Protein AF-A0A4Z0F6N2-F1 (afdb_monomer)

Foldseek 3Di:
DDPVVLVVLLVVLLVLLVVLVPDDLVVLVVSLVVSLVSLVVVLVVVLVVVVWDKDWDQADPVQRGIWIDTHPWIKHAAPCCRSSDPSNSVVLPPCLVVDDSNQSSCSSNRIHTDDDDD

Sequence (118 aa):
MTEEQRISSIKFLCNLIETISCISADDQRFYSDHIVSLADDQVIQYVNDEGIEGEVMMYSPRSHGRVIRIGDVEYGQDGKYNMRTEKGRENILGGIFEIPYIDALMRIGGFSRLPLLA

Radius of gyration: 14.15 Å; Cα contacts (8 Å, |Δi|>4): 148; chains: 1; bounding box: 40×38×33 Å

Nearest PDB structures (foldseek):
  8g9j-assembly1_A  TM=5.471E-01  e=4.511E+00  synthetic construct
  8ro0-assembly1_TF  TM=4.145E-01  e=4.256E+00  Caenorhabditis elegans
  8e9g-assembly1_M  TM=2.661E-01  e=8.088E+00  Mycolicibacterium smegmatis MC2 155

Solvent-accessible surface area (backbone atoms only — not comparable to full-atom values): 6598 Å² total; per-residue (Å²): 131,56,70,67,56,53,53,50,51,51,51,54,54,49,52,51,59,58,54,43,72,77,54,55,75,72,57,31,50,58,50,36,59,50,53,27,50,57,31,50,54,50,50,54,48,50,33,61,73,70,71,48,60,74,48,81,40,80,67,32,90,89,71,77,30,47,32,42,32,51,63,97,44,44,28,31,70,34,82,66,22,32,59,85,37,71,69,13,41,53,54,39,62,59,65,38,87,80,46,57,72,66,60,37,36,40,22,56,58,21,27,38,79,52,79,81,86,128

Structure (mmCIF, N/CA/C/O backbone):
data_AF-A0A4Z0F6N2-F1
#
_entry.id   AF-A0A4Z0F6N2-F1
#
loop_
_atom_site.group_PDB
_atom_site.id
_atom_site.type_symbol
_atom_site.label_atom_id
_atom_site.label_alt_id
_atom_site.label_comp_id
_atom_site.label_asym_id
_atom_site.label_entity_id
_atom_site.label_seq_id
_atom_site.pdbx_PDB_in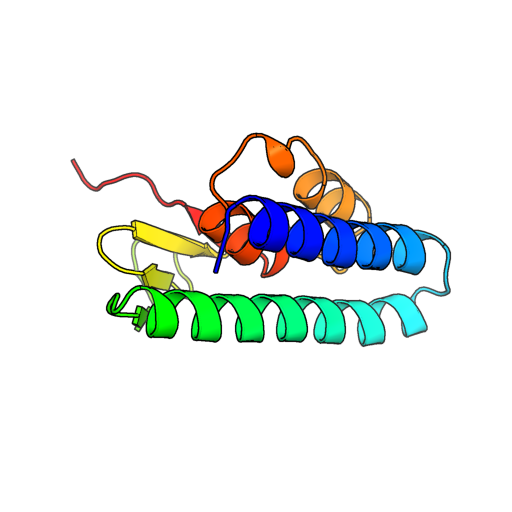s_code
_atom_site.Cartn_x
_atom_site.Cartn_y
_atom_site.Cartn_z
_atom_site.occupancy
_atom_site.B_iso_or_equiv
_atom_site.auth_seq_id
_atom_site.auth_comp_id
_atom_site.auth_asym_id
_atom_site.auth_atom_id
_atom_site.pdbx_PDB_model_num
ATOM 1 N N . MET A 1 1 ? -3.122 10.754 14.614 1.00 80.44 1 MET A N 1
ATOM 2 C CA . MET A 1 1 ? -2.651 11.558 13.452 1.00 80.44 1 MET A CA 1
ATOM 3 C C . MET A 1 1 ? -3.819 12.263 12.746 1.00 80.44 1 MET A C 1
ATOM 5 O O . MET A 1 1 ? -4.876 11.655 12.631 1.00 80.44 1 MET A O 1
ATOM 9 N N . THR A 1 2 ? -3.672 13.515 12.287 1.00 89.12 2 THR A N 1
ATOM 10 C CA . THR A 1 2 ? -4.734 14.236 11.543 1.00 89.12 2 THR A CA 1
ATOM 11 C C . THR A 1 2 ? -4.853 13.755 10.091 1.00 89.12 2 THR A C 1
ATOM 13 O O . THR A 1 2 ? -3.941 13.124 9.557 1.00 89.12 2 THR A O 1
ATOM 16 N N . GLU A 1 3 ? -5.969 14.061 9.425 1.00 88.19 3 GLU A N 1
ATOM 17 C CA . GLU A 1 3 ? -6.174 13.733 8.005 1.00 88.19 3 GLU A CA 1
ATOM 18 C C . GLU A 1 3 ? -5.140 14.410 7.090 1.00 88.19 3 GLU A C 1
ATOM 20 O O . GLU A 1 3 ? -4.574 13.769 6.208 1.00 88.19 3 GLU A O 1
ATOM 25 N N . GLU A 1 4 ? -4.800 15.672 7.355 1.00 91.94 4 GLU A N 1
ATOM 26 C CA . GLU A 1 4 ? -3.755 16.390 6.615 1.00 91.94 4 GLU A CA 1
ATOM 27 C C . GLU A 1 4 ? -2.382 15.725 6.762 1.00 91.94 4 GLU A C 1
ATOM 29 O O . GLU A 1 4 ? -1.643 15.596 5.784 1.00 91.94 4 GLU A O 1
ATOM 34 N N . GLN A 1 5 ? -2.047 15.258 7.970 1.00 92.25 5 GLN A N 1
ATOM 35 C CA . GLN A 1 5 ? -0.807 14.524 8.225 1.00 92.25 5 GLN A CA 1
ATOM 36 C C . GLN A 1 5 ? -0.782 13.194 7.463 1.00 92.25 5 GLN A C 1
ATOM 38 O O . GLN A 1 5 ? 0.231 12.879 6.840 1.00 92.25 5 GLN A O 1
ATOM 43 N N . ARG A 1 6 ? -1.902 12.458 7.445 1.00 93.19 6 ARG A N 1
ATOM 44 C CA . ARG A 1 6 ? -2.064 11.215 6.670 1.00 93.19 6 ARG A CA 1
ATOM 45 C C . ARG A 1 6 ? -1.847 11.457 5.174 1.00 93.19 6 ARG A C 1
ATOM 47 O O . ARG A 1 6 ? -1.040 10.775 4.550 1.00 93.19 6 ARG A O 1
ATOM 54 N N . ILE A 1 7 ? -2.500 12.471 4.603 1.00 94.75 7 ILE A N 1
ATOM 55 C CA . ILE A 1 7 ? -2.335 12.836 3.186 1.00 94.75 7 ILE A CA 1
ATOM 56 C C . ILE A 1 7 ? -0.887 13.243 2.891 1.00 94.75 7 ILE A C 1
ATOM 58 O O . ILE A 1 7 ? 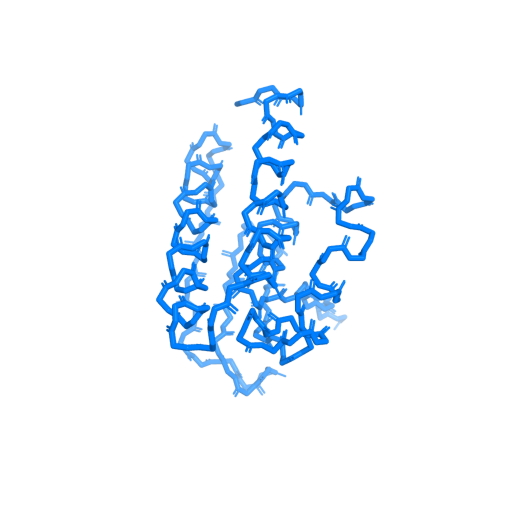-0.322 12.831 1.879 1.00 94.75 7 ILE A O 1
ATOM 62 N N . SER A 1 8 ? -0.280 14.048 3.766 1.00 96.25 8 SER A N 1
ATOM 63 C CA . SER A 1 8 ? 1.110 14.488 3.625 1.00 96.25 8 SER A CA 1
ATOM 64 C C . SER A 1 8 ? 2.086 13.309 3.627 1.00 96.25 8 SER A C 1
ATOM 66 O O . SER A 1 8 ? 2.990 13.261 2.792 1.00 96.25 8 SER A O 1
ATOM 68 N N . SER A 1 9 ? 1.875 12.315 4.497 1.00 96.62 9 SER A N 1
ATOM 69 C CA . SER A 1 9 ? 2.749 11.142 4.559 1.00 96.62 9 SER A CA 1
ATOM 70 C C . SER A 1 9 ? 2.615 10.257 3.311 1.00 96.62 9 SER A C 1
ATOM 72 O O . SER A 1 9 ? 3.634 9.834 2.764 1.00 96.62 9 SER A O 1
ATOM 74 N N . ILE A 1 10 ? 1.401 10.072 2.770 1.00 97.88 10 ILE A N 1
ATOM 75 C CA . ILE A 1 10 ? 1.216 9.369 1.486 1.00 97.88 10 ILE A CA 1
ATOM 76 C C . ILE A 1 10 ? 1.878 10.135 0.338 1.00 97.88 10 ILE A C 1
ATOM 78 O O . ILE A 1 10 ? 2.572 9.523 -0.470 1.00 97.88 10 ILE A O 1
ATOM 82 N N . LYS A 1 11 ? 1.737 11.467 0.276 1.00 98.00 11 LYS A N 1
ATOM 83 C CA . LYS A 1 11 ? 2.422 12.295 -0.736 1.00 98.00 11 LYS A CA 1
ATOM 84 C C . LYS A 1 11 ? 3.937 12.140 -0.667 1.00 98.00 11 LYS A C 1
ATOM 86 O O . LYS A 1 11 ? 4.580 11.994 -1.700 1.00 98.00 11 LYS A O 1
ATOM 91 N N . PHE A 1 12 ? 4.498 12.141 0.540 1.00 97.69 12 PHE A N 1
ATOM 92 C CA . PHE A 1 12 ? 5.923 11.912 0.742 1.00 97.69 12 PHE A CA 1
ATOM 93 C C . PHE A 1 12 ? 6.363 10.557 0.169 1.00 97.69 12 PHE A C 1
ATOM 95 O O . PHE A 1 12 ? 7.310 10.516 -0.614 1.00 97.69 12 PHE A O 1
ATOM 102 N N . LEU A 1 13 ? 5.648 9.471 0.480 1.00 97.88 13 LEU A N 1
ATOM 103 C CA . LEU A 1 13 ? 5.960 8.145 -0.061 1.00 97.88 13 LEU A CA 1
ATOM 104 C C . LEU A 1 13 ? 5.799 8.090 -1.589 1.00 97.88 13 LEU A C 1
ATOM 106 O O . LEU A 1 13 ? 6.663 7.540 -2.266 1.00 97.88 13 LEU A O 1
ATOM 110 N N . CYS A 1 14 ? 4.753 8.707 -2.149 1.00 97.50 14 CYS A N 1
ATOM 111 C CA . CYS A 1 14 ? 4.552 8.782 -3.601 1.00 97.50 14 CYS A CA 1
ATOM 112 C C . CYS A 1 14 ? 5.728 9.475 -4.300 1.00 97.50 14 CYS A C 1
ATOM 114 O O . CYS A 1 14 ? 6.264 8.937 -5.265 1.00 97.50 14 CYS A O 1
ATOM 116 N N . ASN A 1 15 ? 6.197 10.604 -3.761 1.00 97.12 15 ASN A N 1
ATOM 117 C CA . ASN A 1 15 ? 7.348 11.322 -4.310 1.00 97.12 15 ASN A CA 1
ATOM 118 C C . ASN A 1 15 ? 8.619 10.454 -4.314 1.00 97.12 15 ASN A C 1
ATOM 120 O O . ASN A 1 15 ? 9.417 10.528 -5.249 1.00 97.12 15 ASN A O 1
ATOM 124 N N . LEU A 1 16 ? 8.821 9.614 -3.290 1.00 96.38 16 LEU A N 1
ATOM 125 C CA . LEU A 1 16 ? 9.937 8.664 -3.272 1.00 96.38 16 LEU A CA 1
ATOM 126 C C . LEU A 1 16 ? 9.797 7.614 -4.384 1.00 96.38 16 LEU A C 1
ATOM 128 O O . LEU A 1 16 ? 10.768 7.351 -5.091 1.00 96.38 16 LEU A O 1
ATOM 132 N N . ILE A 1 17 ? 8.598 7.054 -4.577 1.00 95.75 17 ILE A N 1
ATOM 133 C CA . ILE A 1 17 ? 8.309 6.058 -5.628 1.00 95.75 17 ILE A CA 1
ATOM 134 C C . ILE A 1 17 ? 8.555 6.643 -7.029 1.00 95.75 17 ILE A C 1
ATOM 136 O O . ILE A 1 17 ? 9.148 5.992 -7.895 1.00 95.75 17 ILE A O 1
ATOM 140 N N . GLU A 1 18 ? 8.133 7.885 -7.255 1.00 94.56 18 GLU A N 1
ATOM 141 C CA . GLU A 1 18 ? 8.376 8.600 -8.510 1.00 94.56 18 GLU A CA 1
ATOM 142 C C . GLU A 1 18 ? 9.874 8.850 -8.724 1.00 94.56 18 GLU A C 1
ATOM 144 O O . GLU A 1 18 ? 10.401 8.584 -9.804 1.00 94.56 18 GLU A O 1
ATOM 149 N N . THR A 1 19 ? 10.592 9.267 -7.676 1.00 92.62 19 THR A N 1
ATOM 150 C CA . THR A 1 19 ? 12.033 9.557 -7.746 1.00 92.62 19 THR A CA 1
ATOM 151 C C . THR A 1 19 ? 12.846 8.321 -8.122 1.00 92.62 19 THR A C 1
ATOM 153 O O . THR A 1 19 ? 13.731 8.401 -8.976 1.00 92.62 19 THR A O 1
ATOM 156 N N . ILE A 1 20 ? 12.540 7.157 -7.536 1.00 91.75 20 ILE A N 1
ATOM 157 C CA . ILE A 1 20 ? 13.278 5.925 -7.854 1.00 91.75 20 ILE A CA 1
ATOM 158 C C . ILE A 1 20 ? 13.018 5.452 -9.285 1.00 91.75 20 ILE A C 1
ATOM 160 O O . ILE A 1 20 ? 13.842 4.755 -9.861 1.00 91.75 20 ILE A O 1
ATOM 164 N N . SER A 1 21 ? 11.917 5.852 -9.918 1.00 81.06 21 SER A N 1
ATOM 165 C CA . SER A 1 21 ? 11.668 5.472 -11.314 1.00 81.06 21 SER A CA 1
ATOM 166 C C . SER A 1 21 ? 12.661 6.130 -12.291 1.00 81.06 21 SER A C 1
ATOM 168 O O . SER A 1 21 ? 12.787 5.678 -13.424 1.00 81.06 21 SER A O 1
ATOM 170 N N . CYS A 1 22 ? 13.425 7.131 -11.835 1.00 85.44 22 CYS A N 1
ATOM 171 C CA . CYS A 1 22 ? 14.396 7.889 -12.627 1.00 85.44 22 CYS A CA 1
ATOM 172 C C . CYS A 1 22 ? 15.868 7.490 -12.392 1.00 85.44 22 CYS A C 1
ATOM 174 O O . CYS A 1 22 ? 16.758 8.114 -12.971 1.00 85.44 22 CYS A O 1
ATOM 176 N N . ILE A 1 23 ? 16.150 6.502 -11.535 1.00 86.62 23 ILE A N 1
ATOM 177 C CA . ILE A 1 23 ? 17.525 6.085 -11.183 1.00 86.62 23 ILE A CA 1
ATOM 178 C C . ILE A 1 23 ? 17.862 4.692 -11.736 1.00 86.62 23 ILE A C 1
ATOM 180 O O . ILE A 1 23 ? 17.025 4.038 -12.362 1.00 86.62 23 ILE A O 1
ATOM 184 N N . SER A 1 24 ? 19.098 4.229 -11.517 1.00 84.06 24 SER A N 1
ATOM 185 C CA . SER A 1 24 ? 19.567 2.922 -11.995 1.00 84.06 24 SER A CA 1
ATOM 186 C C . SER A 1 24 ? 18.753 1.752 -11.414 1.00 84.06 24 SER A C 1
ATOM 188 O O . SER A 1 24 ? 18.179 1.855 -10.331 1.00 84.06 24 SER A O 1
ATOM 190 N N . ALA A 1 25 ? 18.709 0.615 -12.115 1.00 83.06 25 ALA A N 1
ATOM 191 C CA . ALA A 1 25 ? 17.956 -0.561 -11.666 1.00 83.06 25 ALA A CA 1
ATOM 192 C C . ALA A 1 25 ? 18.484 -1.156 -10.342 1.00 83.06 25 ALA A C 1
ATOM 194 O O . ALA A 1 25 ? 17.697 -1.647 -9.529 1.00 83.06 25 ALA A O 1
ATOM 195 N N . ASP A 1 26 ? 19.798 -1.090 -10.109 1.00 81.31 26 ASP A N 1
ATOM 196 C CA . ASP A 1 26 ? 20.410 -1.565 -8.864 1.00 81.31 26 ASP A CA 1
ATOM 197 C C . ASP A 1 26 ? 20.033 -0.659 -7.685 1.00 81.31 26 ASP A C 1
ATOM 199 O O . ASP A 1 26 ? 19.613 -1.153 -6.634 1.00 81.31 26 ASP A O 1
ATOM 203 N N . ASP A 1 27 ? 20.072 0.662 -7.882 1.00 84.25 27 ASP A N 1
ATOM 204 C CA . ASP A 1 27 ? 19.642 1.620 -6.861 1.00 84.25 27 ASP A CA 1
ATOM 205 C C . ASP A 1 27 ? 18.137 1.493 -6.589 1.00 84.25 27 ASP A C 1
ATOM 207 O O . ASP A 1 27 ? 17.710 1.471 -5.433 1.00 84.25 27 ASP A O 1
ATOM 211 N N . GLN A 1 28 ? 17.321 1.316 -7.636 1.00 87.19 28 GLN A N 1
ATOM 212 C CA . GLN A 1 28 ? 15.878 1.086 -7.509 1.00 87.19 28 GLN A CA 1
ATOM 213 C C . GLN A 1 28 ? 15.558 -0.049 -6.541 1.00 87.19 28 GLN A C 1
ATOM 215 O O . GLN A 1 28 ? 14.620 0.071 -5.751 1.00 87.19 28 GLN A O 1
ATOM 220 N N . ARG A 1 29 ? 16.323 -1.146 -6.575 1.00 83.50 29 ARG A N 1
ATOM 221 C CA . ARG A 1 29 ? 16.108 -2.283 -5.676 1.00 83.50 29 ARG A CA 1
ATOM 222 C C . ARG A 1 29 ? 16.332 -1.894 -4.217 1.00 83.50 29 ARG A C 1
ATOM 224 O O . ARG A 1 29 ? 15.488 -2.214 -3.384 1.00 83.50 29 ARG A O 1
ATOM 231 N N . PHE A 1 30 ? 17.431 -1.201 -3.926 1.00 84.31 30 PHE A N 1
ATOM 232 C CA . PHE A 1 30 ? 17.749 -0.747 -2.573 1.00 84.31 30 PHE A CA 1
ATOM 233 C C . PHE A 1 30 ? 16.678 0.211 -2.034 1.00 84.31 30 PHE A C 1
ATOM 235 O O . PHE A 1 30 ? 16.158 0.014 -0.935 1.00 84.31 30 PHE A O 1
ATOM 242 N N . TYR A 1 31 ? 16.282 1.208 -2.828 1.00 90.44 31 TYR A N 1
ATOM 243 C CA . TYR A 1 31 ? 15.275 2.175 -2.397 1.00 90.44 31 TYR A CA 1
ATOM 244 C C . TYR A 1 31 ? 13.860 1.589 -2.322 1.00 90.44 31 TYR A C 1
ATOM 246 O O . TYR A 1 31 ? 13.083 2.023 -1.478 1.00 90.44 31 TYR A O 1
ATOM 254 N N . SER A 1 32 ? 13.523 0.588 -3.144 1.00 92.44 32 SER A N 1
ATOM 255 C CA . SER A 1 32 ? 12.224 -0.099 -3.065 1.00 92.44 32 SER A CA 1
ATOM 256 C C . SER A 1 32 ? 12.009 -0.723 -1.688 1.00 92.44 32 SER A C 1
ATOM 258 O O . SER A 1 32 ? 10.968 -0.504 -1.072 1.00 92.44 32 SER A O 1
ATOM 260 N N . ASP A 1 33 ? 13.004 -1.465 -1.191 1.00 91.62 33 ASP A N 1
ATOM 261 C CA . ASP A 1 33 ? 12.919 -2.116 0.119 1.00 91.62 33 ASP A CA 1
ATOM 262 C C . ASP A 1 33 ? 12.876 -1.058 1.250 1.00 91.62 33 ASP A C 1
ATOM 264 O O . ASP A 1 33 ? 12.142 -1.219 2.226 1.00 91.62 33 ASP A O 1
ATOM 268 N N . HIS A 1 34 ? 13.580 0.073 1.092 1.00 94.12 34 HIS A N 1
ATOM 269 C CA . HIS A 1 34 ? 13.521 1.189 2.043 1.00 94.12 34 HIS A CA 1
ATOM 270 C C . HIS A 1 34 ? 12.141 1.869 2.096 1.00 94.12 34 HIS A C 1
ATOM 272 O O . HIS A 1 34 ? 11.618 2.097 3.185 1.00 94.12 34 HIS A O 1
ATOM 278 N N . ILE A 1 35 ? 11.526 2.168 0.945 1.00 96.19 35 ILE A N 1
ATOM 279 C CA . ILE A 1 35 ? 10.190 2.789 0.877 1.00 96.19 35 ILE A CA 1
ATOM 280 C C . ILE A 1 35 ? 9.137 1.877 1.512 1.00 96.19 35 ILE A C 1
ATOM 282 O O . ILE A 1 35 ? 8.281 2.359 2.251 1.00 96.19 35 ILE A O 1
ATOM 286 N N . VAL A 1 36 ? 9.215 0.565 1.258 1.00 95.94 36 VAL A N 1
ATOM 287 C CA . VAL A 1 36 ? 8.324 -0.420 1.888 1.00 95.94 36 VAL A CA 1
ATOM 288 C C . VAL A 1 36 ? 8.486 -0.400 3.407 1.00 95.94 36 VAL A C 1
ATOM 290 O O . VAL A 1 36 ? 7.487 -0.304 4.109 1.00 95.94 36 VAL A O 1
ATOM 293 N N . SER A 1 37 ? 9.721 -0.377 3.921 1.00 95.81 37 SER A N 1
ATOM 294 C CA . SER A 1 37 ? 9.963 -0.271 5.367 1.00 95.81 37 SER A CA 1
ATOM 295 C C . SER A 1 37 ? 9.359 1.001 5.974 1.00 95.81 37 SER A C 1
ATOM 297 O O . SER A 1 37 ? 8.775 0.940 7.049 1.00 95.81 37 SER A O 1
ATOM 299 N N . LEU A 1 38 ? 9.454 2.147 5.289 1.00 97.19 38 LEU A N 1
ATOM 300 C CA . LEU A 1 38 ? 8.844 3.397 5.759 1.00 97.19 38 LEU A CA 1
ATOM 301 C C . LEU A 1 38 ? 7.311 3.328 5.789 1.00 97.19 38 LEU A C 1
ATOM 303 O O . LEU A 1 38 ? 6.687 3.951 6.649 1.00 97.19 38 LEU A O 1
ATOM 307 N N . ALA A 1 39 ? 6.700 2.616 4.841 1.00 97.25 39 ALA A N 1
ATOM 308 C CA . ALA A 1 39 ? 5.263 2.374 4.848 1.00 97.25 39 ALA A CA 1
ATOM 309 C C . ALA A 1 39 ? 4.871 1.434 5.998 1.00 97.25 39 ALA A C 1
ATOM 311 O O . ALA A 1 39 ? 3.922 1.735 6.719 1.00 97.25 39 ALA A O 1
ATOM 312 N N . ASP A 1 40 ? 5.630 0.358 6.218 1.00 95.44 40 ASP A N 1
ATOM 313 C CA . ASP A 1 40 ? 5.419 -0.594 7.314 1.00 95.44 40 ASP A CA 1
ATOM 314 C C . ASP A 1 40 ? 5.513 0.093 8.690 1.00 95.44 40 ASP A C 1
ATOM 316 O O . ASP A 1 40 ? 4.646 -0.108 9.544 1.00 95.44 40 ASP A O 1
ATOM 320 N N . ASP A 1 41 ? 6.499 0.972 8.893 1.00 96.38 41 ASP A N 1
ATOM 321 C CA . ASP A 1 41 ? 6.634 1.763 10.124 1.00 96.38 41 ASP A CA 1
ATOM 322 C C . ASP A 1 41 ? 5.397 2.646 10.372 1.00 96.38 41 ASP A C 1
ATOM 324 O O . ASP A 1 41 ? 4.907 2.753 11.499 1.00 96.38 41 ASP A O 1
ATOM 328 N N . GLN A 1 42 ? 4.843 3.244 9.312 1.00 96.25 42 GLN A N 1
ATOM 329 C CA . GLN A 1 42 ? 3.628 4.057 9.401 1.00 96.25 42 GLN A CA 1
ATOM 330 C C . GLN A 1 42 ? 2.372 3.217 9.650 1.00 96.25 42 GLN A C 1
ATOM 332 O O . GLN A 1 42 ? 1.467 3.684 10.343 1.00 96.25 42 GLN A O 1
ATOM 337 N N . VAL A 1 43 ? 2.311 1.980 9.144 1.00 95.56 43 VAL A N 1
ATOM 338 C CA . VAL A 1 43 ? 1.247 1.026 9.495 1.00 95.56 43 VAL A CA 1
ATOM 339 C C . VAL A 1 43 ? 1.294 0.738 10.991 1.00 95.56 43 VAL A C 1
ATOM 341 O O . VAL A 1 43 ? 0.275 0.865 11.666 1.00 95.56 43 VAL A O 1
ATOM 344 N N . ILE A 1 44 ? 2.471 0.404 11.526 1.00 94.19 44 ILE A N 1
ATOM 345 C CA . ILE A 1 44 ? 2.653 0.124 12.956 1.00 94.19 44 ILE A CA 1
ATOM 346 C C . ILE A 1 44 ? 2.250 1.341 13.795 1.00 94.19 44 ILE A C 1
ATOM 348 O O . ILE A 1 44 ? 1.515 1.201 14.773 1.00 94.19 44 ILE A O 1
ATOM 352 N N . GLN A 1 45 ? 2.685 2.541 13.402 1.00 93.81 45 GLN A N 1
ATOM 353 C CA . GLN A 1 45 ? 2.301 3.772 14.087 1.00 93.81 45 GLN A CA 1
ATOM 354 C C . GLN A 1 45 ? 0.784 3.990 14.058 1.00 93.81 45 GLN A C 1
ATOM 356 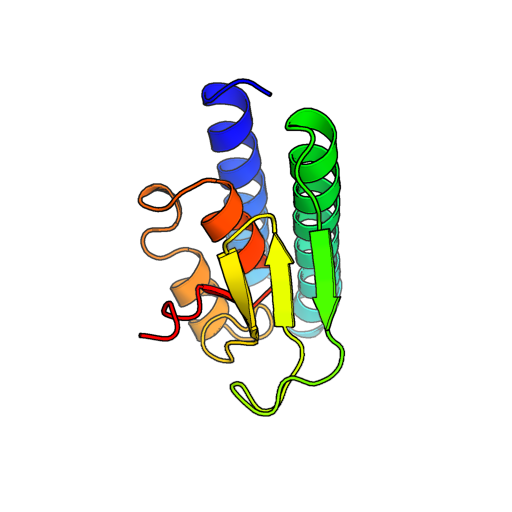O O . GLN A 1 45 ? 0.196 4.264 15.099 1.00 93.81 45 GLN A O 1
ATOM 361 N N . TYR A 1 46 ? 0.143 3.835 12.898 1.00 92.94 46 TYR A N 1
ATOM 362 C CA . TYR A 1 46 ? -1.305 3.986 12.757 1.00 92.94 46 TYR A CA 1
ATOM 363 C C . TYR A 1 46 ? -2.076 3.004 13.647 1.00 92.94 46 TYR A C 1
ATOM 365 O O . TYR A 1 46 ? -2.993 3.405 14.355 1.00 92.94 46 TYR A O 1
ATOM 373 N N . VAL A 1 47 ? -1.684 1.729 13.647 1.00 93.31 47 VAL A N 1
ATOM 374 C CA . VAL A 1 47 ? -2.317 0.684 14.464 1.00 93.31 47 VAL A CA 1
ATOM 375 C C . VAL A 1 47 ? -2.225 1.023 15.956 1.00 93.31 47 VAL A C 1
ATOM 377 O O . VAL A 1 47 ? -3.223 0.916 16.669 1.00 93.31 47 VAL A O 1
ATOM 380 N N . ASN A 1 48 ? -1.065 1.504 16.411 1.00 92.69 48 ASN A N 1
ATOM 381 C CA . ASN A 1 48 ? -0.862 1.923 17.798 1.00 92.69 48 ASN A CA 1
ATOM 382 C C . ASN A 1 48 ? -1.658 3.188 18.158 1.00 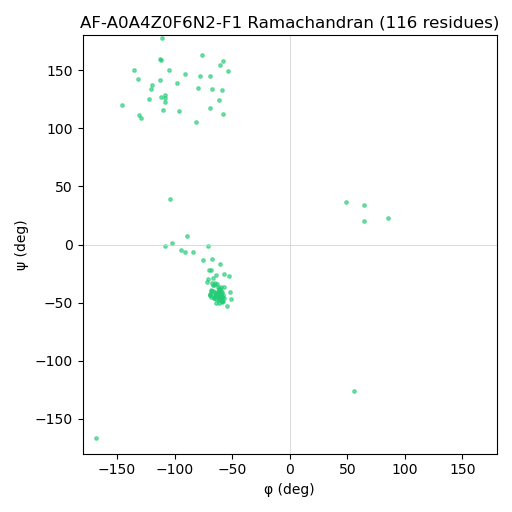92.69 48 ASN A C 1
ATOM 384 O O . ASN A 1 48 ? -2.289 3.225 19.213 1.00 92.69 48 ASN A O 1
ATOM 388 N N . ASP A 1 49 ? -1.642 4.206 17.293 1.00 91.88 49 ASP A N 1
ATOM 389 C CA . ASP A 1 49 ? -2.343 5.481 17.500 1.00 91.88 49 ASP A CA 1
ATOM 390 C C . ASP A 1 49 ? -3.864 5.288 17.614 1.00 91.88 49 ASP A C 1
ATOM 392 O O . ASP A 1 49 ? -4.520 5.965 18.405 1.00 91.88 49 ASP A O 1
ATOM 396 N N . GLU A 1 50 ? -4.426 4.377 16.819 1.00 90.75 50 GLU A N 1
ATOM 397 C CA . GLU A 1 50 ? -5.867 4.103 16.781 1.00 90.75 50 GLU A CA 1
ATOM 398 C C . GLU A 1 50 ? -6.295 2.994 17.763 1.00 90.75 50 GLU A C 1
ATOM 400 O O . GLU A 1 50 ? -7.489 2.741 17.916 1.00 90.75 50 GLU A O 1
ATOM 405 N N . GLY A 1 51 ? -5.348 2.324 18.432 1.00 93.25 51 GLY A N 1
ATOM 406 C CA . GLY A 1 51 ? -5.634 1.214 19.349 1.00 93.25 51 GLY A CA 1
ATOM 407 C C . GLY A 1 51 ? -6.253 -0.007 18.659 1.00 93.25 51 GLY A C 1
ATOM 408 O O . GLY A 1 51 ? -7.109 -0.675 19.239 1.00 93.25 51 GLY A O 1
ATOM 409 N N . ILE A 1 52 ? -5.857 -0.275 17.412 1.00 93.69 52 ILE A N 1
ATOM 410 C CA . ILE A 1 52 ? -6.374 -1.377 16.591 1.00 93.69 52 ILE A CA 1
ATOM 411 C C . ILE A 1 52 ? -5.501 -2.622 16.805 1.00 93.69 52 ILE A C 1
ATOM 413 O O . ILE A 1 52 ? -4.293 -2.523 16.993 1.00 93.69 52 ILE A O 1
ATOM 417 N N . GLU A 1 53 ? -6.087 -3.817 16.752 1.00 93.38 53 GLU A N 1
ATOM 418 C CA . GLU A 1 53 ? -5.306 -5.057 16.757 1.00 93.38 53 GLU A CA 1
ATOM 419 C C . GLU A 1 53 ? -4.739 -5.367 15.364 1.00 93.38 53 GLU A C 1
ATOM 421 O O . GLU A 1 53 ? -5.444 -5.288 14.354 1.00 93.38 53 GLU A O 1
ATOM 426 N N . GLY A 1 54 ? -3.461 -5.747 15.316 1.00 90.75 54 GLY A N 1
ATOM 427 C CA . GLY A 1 54 ? -2.773 -6.195 14.108 1.00 90.75 54 GLY A CA 1
ATOM 428 C C . GLY A 1 54 ? -2.239 -7.619 14.261 1.00 90.75 54 GLY A C 1
ATOM 429 O O . GLY A 1 54 ? -1.598 -7.937 15.260 1.00 90.75 54 GLY A O 1
ATOM 430 N N . GLU A 1 55 ? -2.456 -8.471 13.261 1.00 91.62 55 GLU A N 1
ATOM 431 C CA . GLU A 1 55 ? -1.944 -9.844 13.224 1.00 91.62 55 GLU A CA 1
ATOM 432 C C . GLU A 1 55 ? -1.285 -10.153 11.876 1.00 91.62 55 GLU A C 1
ATOM 434 O O . GLU A 1 55 ? -1.763 -9.754 10.813 1.00 91.62 55 GLU A O 1
ATOM 439 N N . VAL A 1 56 ? -0.193 -10.921 11.912 1.00 89.50 56 VAL A N 1
ATOM 440 C CA . VAL A 1 56 ? 0.453 -11.465 10.716 1.00 89.50 56 VAL A CA 1
ATOM 441 C C . VAL A 1 56 ? 0.248 -12.974 10.661 1.00 89.50 56 VAL A C 1
ATOM 443 O O . VAL A 1 56 ? 0.793 -13.722 11.470 1.00 89.50 56 VAL A O 1
ATOM 446 N N . MET A 1 57 ? -0.470 -13.430 9.640 1.00 87.19 57 MET A N 1
ATOM 447 C CA . MET A 1 57 ? -0.618 -14.840 9.306 1.00 87.19 57 MET A CA 1
ATOM 448 C C . MET A 1 57 ? 0.395 -15.217 8.223 1.00 87.19 57 MET A C 1
ATOM 450 O O . MET A 1 57 ? 0.324 -14.747 7.085 1.00 87.19 57 MET A O 1
ATOM 454 N N . MET A 1 58 ? 1.343 -16.090 8.567 1.00 81.75 58 MET A N 1
ATOM 455 C CA . MET A 1 58 ? 2.432 -16.492 7.662 1.00 81.75 58 MET A CA 1
ATOM 456 C C . MET A 1 58 ? 1.945 -17.287 6.444 1.00 81.75 58 MET A C 1
ATOM 458 O O . MET A 1 58 ? 2.562 -17.227 5.384 1.00 81.75 58 MET A O 1
ATOM 462 N N . TYR A 1 59 ? 0.833 -18.00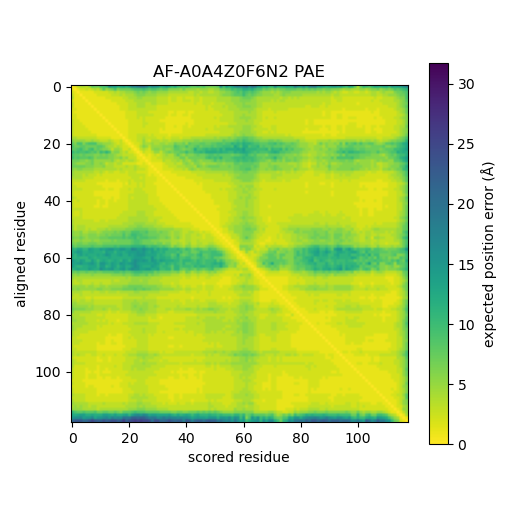8 6.583 1.00 77.94 59 TYR A N 1
ATOM 463 C CA . TYR A 1 59 ? 0.202 -18.728 5.487 1.00 77.94 59 TYR A CA 1
ATOM 464 C C . TYR A 1 59 ? -1.316 -18.720 5.652 1.00 77.94 59 TYR A C 1
ATOM 466 O O . TYR A 1 59 ? -1.843 -19.245 6.632 1.00 77.94 59 TYR A O 1
ATOM 474 N N . SER A 1 60 ? -2.013 -18.160 4.668 1.00 75.31 60 SER A N 1
ATOM 475 C CA . SER A 1 60 ? -3.456 -18.298 4.519 1.00 75.31 60 SER A CA 1
ATOM 476 C C . SER A 1 60 ? -3.763 -19.207 3.330 1.00 75.31 60 SER A C 1
ATOM 478 O O . SER A 1 60 ? -3.373 -18.879 2.205 1.00 75.31 60 SER A O 1
ATOM 480 N N . PRO A 1 61 ? -4.507 -20.314 3.519 1.00 73.88 61 PRO A N 1
ATOM 481 C CA . PRO A 1 61 ? -4.983 -21.146 2.413 1.00 73.88 61 PRO A CA 1
ATOM 482 C C . PRO A 1 61 ? -5.813 -20.358 1.394 1.00 73.88 61 PRO A C 1
ATOM 484 O O . PRO A 1 61 ? -5.880 -20.733 0.230 1.00 73.88 61 PRO A O 1
ATOM 487 N N . ARG A 1 62 ? -6.429 -19.256 1.835 1.00 72.00 62 ARG A N 1
ATOM 488 C CA . ARG A 1 62 ? -7.295 -18.392 1.034 1.00 72.00 62 ARG A CA 1
ATOM 489 C C . ARG A 1 62 ? -6.536 -17.605 -0.034 1.00 72.00 62 ARG A C 1
ATOM 491 O O . ARG A 1 62 ? -7.030 -17.452 -1.144 1.00 72.00 62 ARG A O 1
ATOM 498 N N . SER A 1 63 ? -5.372 -17.068 0.321 1.00 70.44 63 SER A N 1
ATOM 499 C CA . SER A 1 63 ? -4.537 -16.247 -0.567 1.00 70.44 63 SER A CA 1
ATOM 500 C C . SER A 1 63 ? -3.266 -16.968 -1.022 1.00 70.44 63 SER A C 1
ATOM 502 O O . SER A 1 63 ? -2.479 -16.395 -1.767 1.00 70.44 63 SER A O 1
ATOM 504 N N . HIS A 1 64 ? -3.052 -18.207 -0.562 1.00 76.25 64 HIS A N 1
ATOM 505 C CA . HIS A 1 64 ? -1.822 -18.980 -0.748 1.00 76.25 64 HIS A CA 1
ATOM 506 C C . HIS A 1 64 ? -0.549 -18.196 -0.390 1.00 76.25 64 HIS A C 1
ATOM 508 O O . HIS A 1 64 ? 0.491 -18.353 -1.028 1.00 76.25 64 HIS A O 1
ATOM 514 N N . GLY A 1 65 ? -0.618 -17.355 0.644 1.00 81.12 65 GLY A N 1
ATOM 515 C CA . GLY A 1 65 ? 0.489 -16.480 1.013 1.00 81.12 65 GLY A CA 1
ATOM 516 C C . GLY A 1 65 ? 0.312 -15.810 2.367 1.00 81.12 65 GLY A C 1
ATOM 517 O O . GLY A 1 65 ? -0.549 -16.192 3.165 1.00 81.12 65 GLY A O 1
ATOM 518 N N . ARG A 1 66 ? 1.152 -14.803 2.617 1.00 85.75 66 ARG A N 1
ATOM 519 C CA . ARG A 1 66 ? 1.095 -13.981 3.827 1.00 85.75 66 ARG A CA 1
ATOM 520 C C . ARG A 1 66 ? -0.181 -13.141 3.822 1.00 85.75 66 ARG A C 1
ATOM 522 O O . ARG A 1 66 ? -0.502 -12.503 2.817 1.00 85.75 66 ARG A O 1
ATOM 529 N N . VAL A 1 67 ? -0.875 -13.129 4.955 1.00 90.81 67 VAL A N 1
ATOM 530 C CA . VAL A 1 67 ? -2.007 -12.237 5.218 1.00 90.81 67 VAL A CA 1
ATOM 531 C C . VAL A 1 67 ? -1.674 -11.367 6.417 1.00 90.81 67 VAL A C 1
ATOM 533 O O . VAL A 1 67 ? -1.111 -11.841 7.403 1.00 90.81 67 VAL A O 1
ATOM 536 N N . ILE A 1 68 ? -1.996 -10.085 6.312 1.00 93.56 68 ILE A N 1
ATOM 537 C CA . ILE A 1 68 ? -1.923 -9.135 7.417 1.00 93.56 68 ILE A CA 1
ATOM 538 C C . ILE A 1 68 ? -3.358 -8.750 7.745 1.00 93.56 68 ILE A C 1
ATOM 540 O O . ILE A 1 68 ? -4.107 -8.360 6.854 1.00 93.56 68 ILE A O 1
ATOM 544 N N . ARG A 1 69 ? -3.750 -8.888 9.005 1.00 93.31 69 ARG A N 1
ATOM 545 C CA . ARG A 1 69 ? -5.062 -8.489 9.504 1.00 93.31 69 ARG A CA 1
ATOM 546 C C . ARG A 1 69 ? -4.896 -7.248 10.366 1.00 93.31 69 ARG A C 1
ATOM 548 O O . ARG A 1 69 ? -4.044 -7.240 11.248 1.00 93.31 69 ARG A O 1
ATOM 555 N N . ILE A 1 70 ? -5.674 -6.208 10.089 1.00 94.06 70 ILE A N 1
ATOM 556 C CA . ILE A 1 70 ? -5.710 -4.964 10.866 1.00 94.06 70 ILE A CA 1
ATOM 557 C C . ILE A 1 70 ? -7.174 -4.682 11.187 1.00 94.06 70 ILE A C 1
ATOM 559 O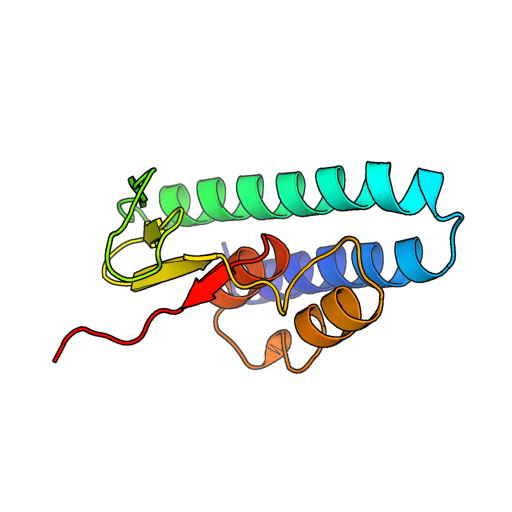 O . ILE A 1 70 ? -7.960 -4.374 10.286 1.00 94.06 70 ILE A O 1
ATOM 563 N N . GLY A 1 71 ? -7.551 -4.842 12.455 1.00 91.94 71 GLY A N 1
ATOM 564 C CA . GLY A 1 71 ? -8.953 -4.887 12.869 1.00 91.94 71 GLY A CA 1
ATOM 565 C C . GLY A 1 71 ? -9.713 -5.975 12.104 1.00 91.94 71 GLY A C 1
ATOM 566 O O . GLY A 1 71 ? -9.273 -7.122 12.033 1.00 91.94 71 GLY A O 1
ATOM 567 N N . ASP A 1 72 ? -10.818 -5.593 11.466 1.00 90.25 72 ASP A N 1
ATOM 568 C CA . ASP A 1 72 ? -11.670 -6.503 10.685 1.00 90.25 72 ASP A CA 1
ATOM 569 C C . ASP A 1 72 ? -11.262 -6.616 9.204 1.00 90.25 72 ASP A C 1
ATOM 571 O O . ASP A 1 72 ? -11.987 -7.192 8.388 1.00 90.25 72 ASP A O 1
ATOM 575 N N . VAL A 1 73 ? -10.125 -6.029 8.816 1.00 92.62 73 VAL A N 1
ATOM 576 C CA . VAL A 1 73 ? -9.671 -6.005 7.423 1.00 92.62 73 VAL A CA 1
ATOM 577 C C . VAL A 1 73 ? -8.481 -6.932 7.227 1.00 92.62 73 VAL A C 1
ATOM 579 O O . VAL A 1 73 ? -7.455 -6.799 7.890 1.00 92.62 73 VAL A O 1
ATOM 582 N N . GLU A 1 74 ? -8.602 -7.846 6.267 1.00 93.81 74 GLU A N 1
ATOM 583 C CA . GLU A 1 74 ? -7.504 -8.696 5.810 1.00 93.81 74 GLU A CA 1
ATOM 584 C C . GLU A 1 74 ? -6.862 -8.125 4.546 1.00 93.81 74 GLU A C 1
ATOM 586 O O . GLU A 1 74 ? -7.548 -7.713 3.607 1.00 93.81 74 GLU A O 1
ATOM 591 N N . TYR A 1 75 ? -5.538 -8.187 4.490 1.00 94.94 75 TYR A N 1
ATOM 592 C CA . TYR A 1 75 ? -4.734 -7.803 3.342 1.00 94.94 75 TYR A CA 1
ATOM 593 C C . TYR A 1 75 ? -3.888 -8.988 2.893 1.00 94.94 75 TYR A C 1
ATOM 595 O O . TYR A 1 75 ? -3.139 -9.567 3.680 1.00 94.94 75 TYR A O 1
ATOM 603 N N . GLY A 1 76 ? -4.003 -9.352 1.620 1.00 93.50 76 GLY A N 1
ATOM 604 C CA . GLY A 1 76 ? -3.215 -10.408 0.995 1.00 93.50 76 GLY A CA 1
ATOM 605 C C . GLY A 1 76 ? -2.144 -9.820 0.090 1.00 93.50 76 GLY A C 1
ATOM 606 O O . GLY A 1 76 ? -2.331 -8.744 -0.478 1.00 93.50 76 GLY A O 1
ATOM 607 N N . GLN A 1 77 ? -1.024 -10.525 -0.048 1.00 91.50 77 GLN A N 1
ATOM 608 C CA . GLN A 1 77 ? 0.019 -10.128 -0.989 1.00 91.50 77 GLN A CA 1
ATOM 609 C C . GLN A 1 77 ? -0.540 -10.080 -2.417 1.00 91.50 77 GLN A C 1
ATOM 611 O O . GLN A 1 77 ? -1.212 -11.014 -2.857 1.00 91.50 77 GLN A O 1
ATOM 616 N N . ASP A 1 78 ? -0.250 -9.003 -3.144 1.00 91.88 78 ASP A N 1
ATOM 617 C CA . ASP A 1 78 ? -0.740 -8.800 -4.503 1.00 91.88 78 ASP A CA 1
ATOM 618 C C . ASP A 1 78 ? 0.400 -8.410 -5.448 1.00 91.88 78 ASP A C 1
ATOM 620 O O . ASP A 1 78 ? 0.958 -7.312 -5.387 1.00 91.88 78 ASP A O 1
ATOM 624 N N . GLY A 1 79 ? 0.727 -9.320 -6.370 1.00 89.75 79 GLY A N 1
ATOM 625 C CA . GLY A 1 79 ? 1.817 -9.142 -7.328 1.00 89.75 79 GLY A CA 1
ATOM 626 C C . GLY A 1 79 ? 1.648 -7.934 -8.254 1.00 89.75 79 GLY A C 1
ATOM 627 O O . GLY A 1 79 ? 2.635 -7.488 -8.842 1.00 89.75 79 GLY A O 1
ATOM 628 N N . LYS A 1 80 ? 0.438 -7.366 -8.370 1.00 94.44 80 LYS A N 1
ATOM 629 C CA . LYS A 1 80 ? 0.207 -6.157 -9.172 1.00 94.44 80 LYS A CA 1
ATOM 630 C C . LYS A 1 80 ? 0.835 -4.904 -8.560 1.00 94.44 80 LYS A C 1
ATOM 632 O O . LYS A 1 80 ? 1.089 -3.960 -9.300 1.00 94.44 80 LYS A O 1
ATOM 637 N N . TYR A 1 81 ? 1.101 -4.904 -7.253 1.00 95.50 81 TYR A N 1
ATOM 638 C CA . TYR A 1 81 ? 1.686 -3.790 -6.502 1.00 95.50 81 TYR A CA 1
ATOM 639 C C . TYR A 1 81 ? 3.162 -4.041 -6.171 1.00 95.50 81 TYR A C 1
ATOM 641 O O . TYR A 1 81 ? 3.645 -3.763 -5.078 1.00 95.50 81 TYR A O 1
ATOM 649 N N . ASN A 1 82 ? 3.906 -4.618 -7.114 1.00 93.81 82 ASN A N 1
ATOM 650 C CA . ASN A 1 82 ? 5.316 -4.916 -6.908 1.00 93.81 82 ASN A CA 1
ATOM 651 C C . ASN A 1 82 ? 6.196 -3.676 -7.146 1.00 93.81 82 ASN A C 1
ATOM 653 O O . ASN A 1 82 ? 6.490 -3.338 -8.296 1.00 93.81 82 ASN A O 1
ATOM 657 N N . MET A 1 83 ? 6.690 -3.072 -6.059 1.00 93.50 83 MET A N 1
ATOM 658 C CA . MET A 1 83 ? 7.573 -1.892 -6.064 1.00 93.50 83 MET A CA 1
ATOM 659 C C . MET A 1 83 ? 8.821 -2.045 -6.955 1.00 93.50 83 MET A C 1
ATOM 661 O O . MET A 1 83 ? 9.337 -1.068 -7.501 1.00 93.50 83 MET A O 1
ATOM 665 N N . ARG A 1 84 ? 9.293 -3.281 -7.168 1.00 90.31 84 ARG A N 1
ATOM 666 C CA . ARG A 1 84 ? 10.488 -3.566 -7.982 1.00 90.31 84 ARG A CA 1
ATOM 667 C C . ARG A 1 84 ? 10.250 -3.439 -9.484 1.00 90.31 84 ARG A C 1
ATOM 669 O O . ARG A 1 84 ? 11.208 -3.429 -10.248 1.00 90.31 84 ARG A O 1
ATOM 676 N N . THR A 1 85 ? 8.996 -3.362 -9.919 1.00 91.25 85 THR A N 1
ATOM 677 C CA . THR A 1 85 ? 8.630 -3.266 -11.336 1.00 91.25 85 THR A CA 1
ATOM 678 C C . THR A 1 85 ? 8.025 -1.903 -11.633 1.00 91.25 85 THR A C 1
ATOM 680 O O . THR A 1 85 ? 7.242 -1.402 -10.834 1.00 91.25 85 THR A O 1
ATOM 683 N N . GLU A 1 86 ? 8.333 -1.332 -12.797 1.00 91.69 86 GLU A N 1
ATOM 684 C CA . GLU A 1 86 ? 7.756 -0.057 -13.251 1.00 91.69 86 GLU A CA 1
ATOM 685 C C . GLU A 1 86 ? 6.224 -0.096 -13.236 1.00 91.69 86 GLU A C 1
ATOM 687 O O . GLU A 1 86 ? 5.594 0.678 -12.522 1.00 91.69 86 GLU A O 1
ATOM 692 N N . LYS A 1 87 ? 5.629 -1.106 -13.881 1.00 95.06 87 LYS A N 1
ATOM 693 C CA . LYS A 1 87 ? 4.176 -1.327 -13.869 1.00 95.06 87 LYS A CA 1
ATOM 694 C C . LYS A 1 87 ? 3.598 -1.475 -12.457 1.00 95.06 87 LYS A C 1
ATOM 696 O O . LYS A 1 87 ? 2.479 -1.050 -12.191 1.00 95.06 87 LYS A O 1
ATOM 701 N N . GLY A 1 88 ? 4.334 -2.107 -11.543 1.00 95.75 88 GLY A N 1
ATOM 702 C CA . GLY A 1 88 ? 3.903 -2.236 -10.154 1.00 95.75 88 GLY A CA 1
ATOM 703 C C . GLY A 1 88 ? 3.901 -0.899 -9.418 1.00 95.75 88 GLY A C 1
ATOM 704 O O . GLY A 1 88 ? 2.946 -0.618 -8.700 1.00 95.75 88 GLY A O 1
ATOM 705 N N . ARG A 1 89 ? 4.905 -0.046 -9.655 1.00 95.31 89 ARG A N 1
ATOM 706 C CA . ARG A 1 89 ? 4.946 1.331 -9.136 1.00 95.31 89 ARG A CA 1
ATOM 707 C C . ARG A 1 89 ? 3.812 2.185 -9.696 1.00 95.31 89 ARG A C 1
ATOM 709 O O . ARG A 1 89 ? 3.122 2.838 -8.921 1.00 95.31 89 ARG A O 1
ATOM 716 N N . GLU A 1 90 ? 3.549 2.110 -10.998 1.00 96.44 90 GLU A N 1
ATOM 717 C CA . GLU A 1 90 ? 2.401 2.784 -11.624 1.00 96.44 90 GLU A CA 1
ATOM 718 C C . GLU A 1 90 ? 1.072 2.358 -10.981 1.00 96.44 90 GLU A C 1
ATOM 720 O O . GLU A 1 90 ? 0.252 3.200 -10.613 1.00 96.44 90 GLU A O 1
ATOM 725 N N . ASN A 1 91 ? 0.875 1.051 -10.772 1.00 97.50 91 ASN A N 1
ATOM 726 C CA . ASN A 1 91 ? -0.323 0.522 -10.117 1.00 97.50 91 ASN A CA 1
ATOM 727 C C . ASN A 1 91 ? -0.450 0.962 -8.652 1.00 97.50 91 ASN A C 1
ATOM 729 O O . ASN A 1 91 ? -1.570 1.104 -8.158 1.00 97.50 91 ASN A O 1
ATOM 733 N N . ILE A 1 92 ? 0.670 1.132 -7.939 1.00 97.12 92 ILE A N 1
ATOM 734 C CA . ILE A 1 92 ? 0.663 1.654 -6.569 1.00 97.12 92 ILE A CA 1
ATOM 735 C C . ILE A 1 92 ? 0.140 3.091 -6.573 1.00 97.12 92 ILE A C 1
ATOM 737 O O . ILE A 1 92 ? -0.793 3.385 -5.829 1.00 97.12 92 ILE A O 1
ATOM 741 N N . LEU A 1 93 ? 0.697 3.946 -7.436 1.00 97.19 93 LEU A N 1
ATOM 742 C CA . LEU A 1 93 ? 0.364 5.372 -7.526 1.00 97.19 93 LEU A CA 1
ATOM 743 C C . LEU A 1 93 ? -1.066 5.621 -8.038 1.00 97.19 93 LEU A C 1
ATOM 745 O O . LEU A 1 93 ? -1.725 6.573 -7.614 1.00 97.19 93 LEU A O 1
ATOM 749 N N . GLY A 1 94 ? -1.575 4.755 -8.919 1.00 97.12 94 GLY A N 1
ATOM 750 C CA . GLY A 1 94 ? -2.907 4.881 -9.512 1.00 97.12 94 GLY A CA 1
ATOM 751 C C . GLY A 1 94 ? -4.036 4.924 -8.474 1.00 97.12 94 GLY A C 1
ATOM 752 O O . GLY A 1 94 ? -4.327 3.928 -7.806 1.00 97.12 94 GLY A O 1
ATOM 753 N N . GLY A 1 95 ? -4.699 6.078 -8.350 1.00 95.62 95 GLY A N 1
ATOM 754 C CA . GLY A 1 95 ? -5.833 6.276 -7.438 1.00 95.62 95 GLY A CA 1
ATOM 755 C C . GLY A 1 95 ? -5.477 6.141 -5.951 1.00 95.62 95 GLY A C 1
ATOM 756 O O . GLY A 1 95 ? -6.354 5.874 -5.136 1.00 95.62 95 GLY A O 1
ATOM 757 N N . ILE A 1 96 ? -4.201 6.281 -5.566 1.00 96.94 96 ILE A N 1
ATOM 758 C CA . ILE A 1 96 ? -3.762 6.054 -4.176 1.00 96.94 96 ILE A CA 1
ATOM 759 C C . ILE A 1 96 ? -4.372 7.043 -3.169 1.00 96.94 96 ILE A C 1
ATOM 761 O O . ILE A 1 96 ? -4.553 6.705 -2.005 1.00 96.94 96 ILE A O 1
ATOM 765 N N . PHE A 1 97 ? -4.741 8.245 -3.615 1.00 96.12 97 PHE A N 1
ATOM 766 C CA . PHE A 1 97 ? -5.418 9.248 -2.783 1.00 96.12 97 PHE A CA 1
ATOM 767 C C . PHE A 1 97 ? -6.939 9.055 -2.706 1.00 96.12 97 PHE A C 1
ATOM 769 O O . PHE A 1 97 ? -7.605 9.764 -1.959 1.00 96.12 97 PHE A O 1
ATOM 776 N N . GLU A 1 98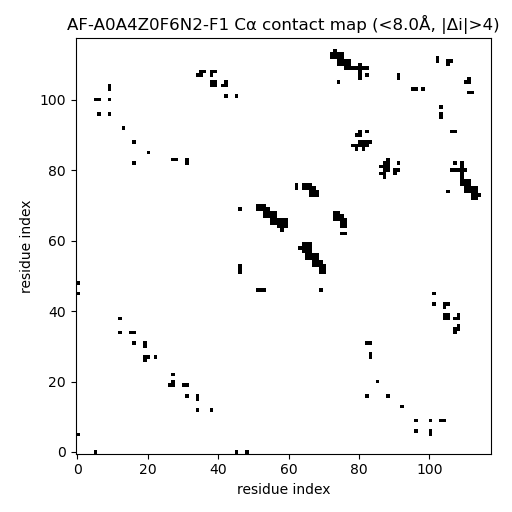 ? -7.492 8.117 -3.477 1.00 95.88 98 GLU A N 1
ATOM 777 C CA . GLU A 1 98 ? -8.931 7.819 -3.522 1.00 95.88 98 GLU A CA 1
ATOM 778 C C . GLU A 1 98 ? -9.313 6.675 -2.571 1.00 95.88 98 GLU A C 1
ATOM 780 O O . GLU A 1 98 ? -10.490 6.343 -2.428 1.00 95.88 98 GLU A O 1
ATOM 785 N N . ILE A 1 99 ? -8.322 6.058 -1.924 1.00 95.69 99 ILE A N 1
ATOM 786 C CA . ILE A 1 99 ? -8.498 4.943 -0.994 1.00 95.69 99 ILE A CA 1
ATOM 787 C C . ILE A 1 99 ? -8.163 5.360 0.445 1.00 95.69 99 ILE A C 1
ATOM 789 O O . ILE A 1 99 ? -7.436 6.334 0.657 1.00 95.69 99 ILE A O 1
ATOM 793 N N . PRO A 1 100 ? -8.671 4.630 1.455 1.00 95.25 100 PRO A N 1
ATOM 794 C CA . PRO A 1 100 ? -8.330 4.876 2.850 1.00 95.25 100 PRO A CA 1
ATOM 795 C C . PRO A 1 100 ? -6.818 4.887 3.102 1.00 95.25 100 PRO A C 1
ATOM 797 O O . PRO A 1 100 ? -6.065 4.144 2.477 1.00 95.25 100 PRO A O 1
ATOM 800 N N . TYR A 1 101 ? -6.386 5.682 4.084 1.00 96.00 101 TYR A N 1
ATOM 801 C CA . TYR A 1 101 ? -4.971 5.832 4.444 1.00 96.00 101 TYR A CA 1
ATOM 802 C C . TYR A 1 101 ? -4.260 4.489 4.669 1.00 96.00 101 TYR A C 1
ATOM 804 O O . TYR A 1 101 ? -3.184 4.254 4.123 1.00 96.00 101 TYR A O 1
ATOM 812 N N . ILE A 1 102 ? -4.887 3.589 5.431 1.00 96.00 102 ILE A N 1
ATOM 813 C CA . ILE A 1 102 ? -4.312 2.274 5.711 1.00 96.00 102 ILE A CA 1
ATOM 814 C C . ILE A 1 102 ? -4.229 1.413 4.444 1.00 96.00 102 ILE A C 1
ATOM 816 O O . ILE A 1 102 ? -3.198 0.797 4.196 1.00 96.00 102 ILE A O 1
ATOM 820 N N . ASP A 1 103 ? -5.246 1.453 3.578 1.00 96.69 103 ASP A N 1
ATOM 821 C CA . ASP A 1 103 ? -5.251 0.734 2.300 1.00 96.69 103 ASP A CA 1
ATOM 822 C C . ASP A 1 103 ? -4.118 1.233 1.384 1.00 96.69 103 ASP A C 1
ATOM 824 O O . ASP A 1 103 ? -3.500 0.435 0.676 1.00 96.69 103 ASP A O 1
ATOM 828 N N . ALA A 1 104 ? -3.816 2.537 1.412 1.00 98.00 104 ALA A N 1
ATOM 829 C CA . ALA A 1 104 ? -2.707 3.129 0.666 1.00 98.00 104 ALA A CA 1
ATOM 830 C C . ALA A 1 104 ? -1.343 2.638 1.169 1.00 98.00 104 ALA A C 1
ATOM 832 O O . ALA A 1 104 ? -0.511 2.227 0.359 1.00 98.00 104 ALA A O 1
ATOM 833 N N . LEU A 1 105 ? -1.126 2.615 2.488 1.00 97.75 105 LEU A N 1
ATOM 834 C CA . LEU A 1 105 ? 0.107 2.080 3.074 1.00 97.75 105 LEU A CA 1
ATOM 835 C C . LEU A 1 105 ? 0.290 0.593 2.749 1.00 97.75 105 LEU A C 1
ATOM 837 O O . LEU A 1 105 ? 1.350 0.187 2.273 1.00 97.75 105 LEU A O 1
ATOM 841 N N . MET A 1 106 ? -0.766 -0.208 2.921 1.00 97.25 106 MET A N 1
ATOM 842 C CA . MET A 1 106 ? -0.738 -1.638 2.604 1.00 97.25 106 MET A CA 1
ATOM 843 C C . MET A 1 106 ? -0.450 -1.879 1.117 1.00 97.25 106 MET A C 1
ATOM 845 O O . MET A 1 106 ? 0.318 -2.779 0.777 1.00 97.25 106 MET A O 1
ATOM 849 N N . ARG A 1 107 ? -0.997 -1.041 0.225 1.00 97.38 107 ARG A N 1
ATOM 850 C CA . ARG A 1 107 ? -0.700 -1.080 -1.213 1.00 97.38 107 ARG A CA 1
ATOM 851 C C . ARG A 1 107 ? 0.770 -0.807 -1.511 1.00 97.38 107 ARG A C 1
ATOM 853 O O . ARG A 1 107 ? 1.356 -1.537 -2.306 1.00 97.38 107 ARG A O 1
ATOM 860 N N . ILE A 1 108 ? 1.371 0.201 -0.878 1.00 97.25 108 ILE A N 1
ATOM 861 C CA . ILE A 1 108 ? 2.806 0.507 -1.018 1.00 97.25 108 ILE A CA 1
ATOM 862 C C . ILE A 1 108 ? 3.658 -0.684 -0.553 1.00 97.25 108 ILE A C 1
ATOM 864 O O . ILE A 1 108 ? 4.641 -1.020 -1.211 1.00 97.25 108 ILE A O 1
ATOM 868 N N . GLY A 1 109 ? 3.236 -1.373 0.512 1.00 95.75 109 GLY A N 1
ATOM 869 C CA . GLY A 1 109 ? 3.850 -2.618 0.989 1.00 95.75 109 GLY A CA 1
ATOM 870 C C . GLY A 1 109 ? 3.621 -3.847 0.094 1.00 95.75 109 GLY A C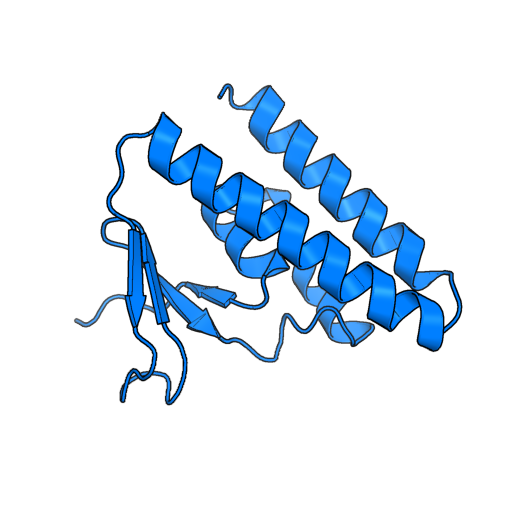 1
ATOM 871 O O . GLY A 1 109 ? 4.122 -4.929 0.396 1.00 95.75 109 GLY A O 1
ATOM 872 N N . GLY A 1 110 ? 2.877 -3.719 -1.010 1.00 95.06 110 GLY A N 1
ATOM 873 C CA . GLY A 1 110 ? 2.607 -4.814 -1.946 1.00 95.06 110 GLY A CA 1
ATOM 874 C C . GLY A 1 110 ? 1.416 -5.701 -1.568 1.00 95.06 110 GLY A C 1
ATOM 875 O O . GLY A 1 110 ? 1.342 -6.856 -1.998 1.00 95.06 110 GLY A O 1
ATOM 876 N N . PHE A 1 111 ? 0.483 -5.188 -0.766 1.00 95.25 111 PHE A N 1
ATOM 877 C CA . PHE A 1 111 ? -0.722 -5.895 -0.340 1.00 95.25 111 PHE A CA 1
ATOM 878 C C . PHE A 1 111 ? -1.994 -5.265 -0.916 1.00 95.25 111 PHE A C 1
ATOM 880 O O . PHE A 1 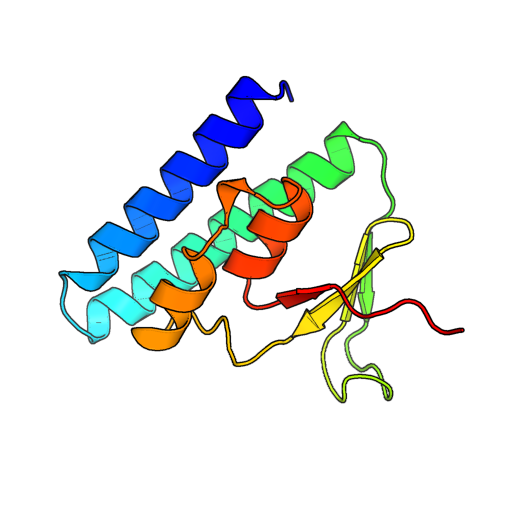111 ? -2.035 -4.102 -1.310 1.00 95.25 111 PHE A O 1
ATOM 887 N N . SER A 1 112 ? -3.073 -6.039 -0.954 1.00 94.12 112 SER A N 1
ATOM 888 C CA . SER A 1 112 ? -4.404 -5.554 -1.303 1.00 94.12 112 SER A CA 1
ATOM 889 C C . SER A 1 112 ? -5.447 -6.096 -0.338 1.00 94.12 112 SER A C 1
ATOM 891 O O . SER A 1 112 ? -5.292 -7.189 0.212 1.00 94.12 112 SER A O 1
ATOM 893 N N . ARG A 1 113 ? -6.513 -5.323 -0.127 1.00 94.12 113 ARG A N 1
ATOM 894 C CA . ARG A 1 113 ? -7.635 -5.729 0.715 1.00 94.12 113 ARG A CA 1
ATOM 895 C C . ARG A 1 113 ? -8.302 -6.976 0.136 1.00 94.12 113 ARG A C 1
ATOM 897 O O . ARG A 1 113 ? -8.732 -6.973 -1.019 1.00 94.12 113 ARG A O 1
ATOM 904 N N . LEU A 1 114 ? -8.408 -8.027 0.941 1.00 91.25 114 LEU A N 1
ATOM 905 C CA . LEU A 1 114 ? -9.158 -9.221 0.582 1.00 91.25 114 LEU A CA 1
ATOM 906 C C . LEU A 1 114 ? -10.661 -8.953 0.757 1.00 91.25 114 LEU A C 1
ATOM 908 O O . LEU A 1 114 ? -11.056 -8.226 1.674 1.00 91.25 114 LEU A O 1
ATOM 912 N N . PRO A 1 115 ? -11.523 -9.531 -0.099 1.00 85.19 115 PRO A N 1
ATOM 913 C CA . PRO A 1 115 ? -12.966 -9.448 0.103 1.00 85.19 115 PRO A CA 1
ATOM 914 C C . PRO A 1 115 ? -13.348 -10.035 1.471 1.00 85.19 115 PRO A C 1
ATOM 916 O O . PRO A 1 115 ? -12.614 -10.846 2.033 1.00 85.19 115 PRO A O 1
ATOM 919 N N . LEU A 1 116 ? -14.497 -9.673 2.033 1.00 78.62 116 LEU A N 1
ATOM 920 C CA . LEU A 1 116 ? -14.998 -10.382 3.215 1.00 78.62 116 LEU A CA 1
ATOM 921 C C . LEU A 1 116 ? -15.421 -11.803 2.806 1.00 78.62 116 LEU A C 1
ATOM 923 O O . LEU A 1 116 ? -15.872 -12.015 1.678 1.00 78.62 116 LEU A O 1
ATOM 927 N N . LEU A 1 117 ? -15.215 -12.786 3.685 1.00 65.94 117 LEU A N 1
ATOM 928 C CA . LEU A 1 117 ? -15.837 -14.098 3.511 1.00 65.94 117 LEU A CA 1
ATOM 929 C C . LEU A 1 117 ? -17.342 -13.906 3.741 1.00 65.94 117 LEU A C 1
ATOM 931 O O . LEU A 1 117 ? -17.733 -13.430 4.805 1.00 65.94 117 LEU A O 1
ATOM 935 N N . ALA A 1 118 ? -18.143 -14.176 2.708 1.00 53.50 118 ALA A N 1
ATOM 936 C CA . ALA A 1 118 ? -19.599 -14.234 2.815 1.00 53.50 118 ALA A CA 1
ATOM 937 C C . ALA A 1 118 ? -20.036 -15.474 3.604 1.00 53.50 118 ALA A C 1
ATOM 939 O O . ALA A 1 118 ? -19.329 -16.505 3.503 1.00 53.50 118 ALA A O 1
#

Organism: NCBI:txid2305248

Secondary structure (DSSP, 8-state):
--HHHHHHHHHHHHHHHHHHTTS-HHHHHHHHHHHHHHHHHHHHHHHHHHT--EEEEEEETTTTEEEEEETTEEEEE-GGG-TTSHHHHHHHHTTGGGS-HHHHHHHHTTEEEPPPP-

pLDDT: mean 91.21, std 7.36, range [53.5, 98.0]

Mean predicted aligned error: 3.96 Å